Protein AF-A0A6V7V5C4-F1 (afdb_monomer_lite)

Foldseek 3Di:
DPPVVVVVVVVVCCVPPVVVVVVVQVVCVVVVHDDDDDDDPDDDDDFDQDQDFDFDPPPPPDGDGDRDGPGPPPPPPPPDDDD

Radius of gyration: 21.86 Å; chains: 1; bounding box: 50×56×48 Å

Sequence (83 aa):
MPAVVARLQDLESDVEFVAPCQSEVEAYALNGVPVFAYSFDYVPKGSVIEDDRRFYSMFGNAPVGLKRKDQHLNHTVLRHFTD

pLDDT: mean 73.65, std 20.16, range [32.81, 96.81]

InterPro domains:
  IPR029058 Alpha/Beta hydrolase fold [G3DSA:3.40.50.1820] (2-83)

Secondary structure (DSSP, 8-state):
--HHHHHHHHHHHIIIIIHHHHHHHHHHHHTT---------PPP-S----------GGGTTS---------------------

Structure (mmCIF, N/CA/C/O backbone):
data_AF-A0A6V7V5C4-F1
#
_entry.id   AF-A0A6V7V5C4-F1
#
loop_
_atom_site.group_PDB
_atom_site.id
_atom_site.type_symbol
_atom_site.label_atom_id
_atom_site.label_alt_id
_atom_site.label_comp_id
_atom_site.label_asym_id
_atom_site.label_entity_id
_atom_site.label_seq_id
_atom_site.pdbx_PDB_ins_code
_atom_site.Cartn_x
_atom_site.Cartn_y
_atom_site.Cartn_z
_atom_site.occupancy
_atom_site.B_iso_or_equiv
_atom_site.auth_seq_id
_atom_site.auth_comp_id
_atom_site.auth_asym_id
_atom_site.auth_atom_id
_atom_site.pdbx_PDB_model_num
ATOM 1 N N . MET A 1 1 ? 16.122 -6.147 -9.055 1.00 56.50 1 MET A N 1
ATOM 2 C CA . MET A 1 1 ? 16.595 -4.937 -8.350 1.00 56.50 1 MET A CA 1
ATOM 3 C C . MET A 1 1 ? 17.533 -5.347 -7.225 1.00 56.50 1 MET A C 1
ATOM 5 O O . MET A 1 1 ? 17.350 -6.442 -6.701 1.00 56.50 1 MET A O 1
ATOM 9 N N . PRO A 1 2 ? 18.534 -4.528 -6.863 1.00 72.12 2 PRO A N 1
ATOM 10 C CA . PRO A 1 2 ? 19.354 -4.768 -5.677 1.00 72.12 2 PRO A CA 1
ATOM 11 C C . PRO A 1 2 ? 18.449 -4.851 -4.441 1.00 72.12 2 PRO A C 1
ATOM 13 O O . PRO A 1 2 ? 17.536 -4.038 -4.311 1.00 72.12 2 PRO A O 1
ATOM 16 N N . ALA A 1 3 ? 18.691 -5.805 -3.538 1.00 79.12 3 ALA A N 1
ATOM 17 C CA . ALA A 1 3 ? 17.824 -6.047 -2.378 1.00 79.12 3 ALA A CA 1
ATOM 18 C C . ALA A 1 3 ? 17.605 -4.793 -1.510 1.00 79.12 3 ALA A C 1
ATOM 20 O O . ALA A 1 3 ? 16.515 -4.583 -0.993 1.00 79.12 3 ALA A O 1
ATOM 21 N N . VAL A 1 4 ? 18.618 -3.928 -1.406 1.00 86.69 4 VAL A N 1
ATOM 22 C CA . VAL A 1 4 ? 18.539 -2.665 -0.655 1.00 86.69 4 VAL A CA 1
ATOM 23 C C . VAL A 1 4 ? 17.539 -1.689 -1.279 1.00 86.69 4 VAL A C 1
ATOM 25 O O . VAL A 1 4 ? 16.775 -1.068 -0.555 1.00 86.69 4 VAL A O 1
ATOM 28 N N . VAL A 1 5 ? 17.498 -1.582 -2.611 1.00 86.25 5 VAL A N 1
ATOM 29 C CA . VAL A 1 5 ? 16.582 -0.662 -3.309 1.00 86.25 5 VAL A CA 1
ATOM 30 C C . VAL A 1 5 ? 15.133 -1.093 -3.111 1.00 86.25 5 VAL A C 1
ATOM 32 O O . VAL A 1 5 ? 14.293 -0.256 -2.816 1.00 86.25 5 VAL A O 1
ATOM 35 N N . ALA A 1 6 ? 14.859 -2.398 -3.195 1.00 85.00 6 ALA A N 1
ATOM 36 C CA . ALA A 1 6 ? 13.520 -2.926 -2.940 1.00 85.00 6 ALA A CA 1
ATOM 37 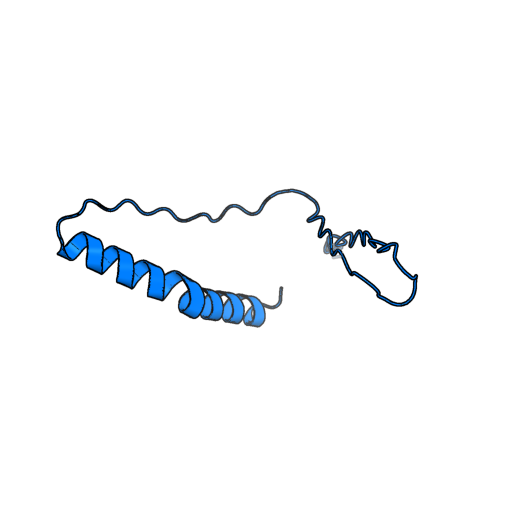C C . ALA A 1 6 ? 13.058 -2.616 -1.507 1.00 85.00 6 ALA A C 1
ATOM 39 O O . ALA A 1 6 ? 11.948 -2.149 -1.311 1.00 85.00 6 ALA A O 1
ATOM 40 N N . ARG A 1 7 ? 13.938 -2.775 -0.509 1.00 88.50 7 ARG A N 1
ATOM 41 C CA . ARG A 1 7 ? 13.611 -2.441 0.888 1.00 88.50 7 ARG A CA 1
ATOM 42 C C . ARG A 1 7 ? 13.388 -0.955 1.135 1.00 88.50 7 ARG A C 1
ATOM 44 O O . ARG A 1 7 ? 12.584 -0.609 1.991 1.00 88.50 7 ARG A O 1
ATOM 51 N N . LEU A 1 8 ? 14.101 -0.089 0.420 1.00 92.94 8 LEU A N 1
ATOM 52 C CA . LEU A 1 8 ? 13.862 1.350 0.493 1.00 92.94 8 LEU A CA 1
ATOM 53 C C . LEU A 1 8 ? 12.514 1.719 -0.129 1.00 92.94 8 LEU A C 1
ATOM 55 O O . LEU A 1 8 ? 11.805 2.525 0.455 1.00 92.94 8 LEU A O 1
ATOM 59 N N . GLN A 1 9 ? 12.147 1.092 -1.249 1.00 89.94 9 GLN A N 1
ATOM 60 C CA . GLN A 1 9 ? 10.833 1.278 -1.871 1.00 89.94 9 GLN A CA 1
ATOM 61 C C . GLN A 1 9 ? 9.699 0.748 -0.987 1.00 89.94 9 GLN A C 1
ATOM 63 O O . GLN A 1 9 ? 8.683 1.421 -0.863 1.00 89.94 9 GLN A O 1
ATOM 68 N N . ASP A 1 10 ? 9.883 -0.404 -0.328 1.00 89.81 10 ASP A N 1
ATOM 69 C CA . ASP A 1 10 ? 8.929 -0.917 0.665 1.00 89.81 10 ASP A CA 1
ATOM 70 C C . ASP A 1 10 ? 8.709 0.135 1.770 1.00 89.81 10 ASP A C 1
ATOM 72 O O . ASP A 1 10 ? 7.580 0.530 2.045 1.00 89.81 10 ASP A O 1
ATOM 76 N N . LEU A 1 11 ? 9.799 0.658 2.345 1.00 92.81 11 LEU A N 1
ATOM 77 C CA . LEU A 1 11 ? 9.746 1.647 3.425 1.00 92.81 11 LEU A CA 1
ATOM 78 C C . LEU A 1 11 ? 9.113 2.975 2.987 1.00 92.81 11 LEU A C 1
ATOM 80 O O . LEU A 1 11 ? 8.333 3.557 3.735 1.00 92.81 11 LEU A O 1
ATOM 84 N N . GLU A 1 12 ? 9.443 3.459 1.791 1.00 93.56 12 GLU A N 1
ATOM 85 C CA . GLU A 1 12 ? 8.818 4.644 1.196 1.00 93.56 12 GLU A CA 1
ATOM 86 C C . GLU A 1 12 ? 7.310 4.423 1.026 1.00 93.56 12 GLU A C 1
ATOM 88 O O . GLU A 1 12 ? 6.508 5.243 1.472 1.00 93.56 12 GLU A O 1
ATOM 93 N N . SER A 1 13 ? 6.914 3.263 0.493 1.00 91.56 13 SER A N 1
ATOM 94 C CA . SER A 1 13 ? 5.504 2.923 0.295 1.00 91.56 13 SER A CA 1
ATOM 95 C C . SER A 1 13 ? 4.722 2.797 1.607 1.00 91.56 13 SER A C 1
ATOM 97 O O . SER A 1 13 ? 3.561 3.214 1.679 1.00 91.56 13 SER A O 1
ATOM 99 N N . ASP A 1 14 ? 5.361 2.294 2.667 1.00 95.06 14 ASP A N 1
ATOM 100 C CA . ASP A 1 14 ? 4.759 2.189 3.993 1.00 95.06 14 ASP A CA 1
ATOM 101 C C . ASP A 1 14 ? 4.444 3.571 4.579 1.00 95.06 14 ASP A C 1
ATOM 103 O O . ASP A 1 14 ? 3.369 3.783 5.146 1.00 95.06 14 ASP A O 1
ATOM 107 N N . VAL A 1 15 ? 5.371 4.520 4.418 1.00 94.69 15 VAL A N 1
ATOM 108 C CA . VAL A 1 15 ? 5.230 5.893 4.919 1.00 94.69 15 VAL A CA 1
ATOM 109 C C . VAL A 1 15 ? 4.196 6.674 4.113 1.00 94.69 15 VAL A C 1
ATOM 111 O O . VAL A 1 15 ? 3.365 7.369 4.698 1.00 94.69 15 VAL A O 1
ATOM 114 N N . GLU A 1 16 ? 4.239 6.575 2.785 1.00 94.25 16 GLU A N 1
ATOM 115 C CA . GLU A 1 16 ? 3.403 7.398 1.909 1.00 94.25 16 GLU A CA 1
ATOM 116 C C . GLU A 1 16 ? 1.970 6.877 1.766 1.00 94.25 16 GLU A C 1
ATOM 118 O O . GLU A 1 16 ? 1.046 7.678 1.617 1.00 94.25 16 GLU A O 1
ATOM 123 N N . PHE A 1 17 ? 1.761 5.558 1.833 1.00 91.81 17 PHE A N 1
ATOM 124 C CA . PHE A 1 17 ? 0.464 4.956 1.512 1.00 91.81 17 PHE A CA 1
ATOM 125 C C . PHE A 1 17 ? -0.105 4.092 2.636 1.00 91.81 17 PHE A C 1
ATOM 127 O O . PHE A 1 17 ? -1.263 4.277 3.016 1.00 91.81 17 PHE A O 1
ATOM 134 N N . VAL A 1 18 ? 0.676 3.155 3.183 1.00 92.75 18 VAL A N 1
ATOM 135 C CA . VAL A 1 18 ? 0.135 2.137 4.104 1.00 92.75 18 VAL A CA 1
ATOM 136 C C . VAL A 1 18 ? -0.260 2.747 5.447 1.00 92.75 18 VAL A C 1
ATOM 138 O O . VAL A 1 18 ? -1.384 2.537 5.903 1.00 92.75 18 VAL A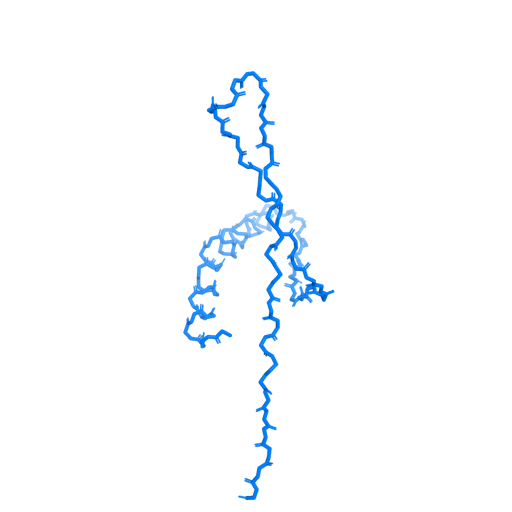 O 1
ATOM 141 N N . ALA A 1 19 ? 0.623 3.531 6.071 1.00 94.25 19 ALA A N 1
ATOM 142 C CA . ALA A 1 19 ? 0.356 4.116 7.382 1.00 94.25 19 ALA A CA 1
ATOM 143 C C . ALA A 1 19 ? -0.829 5.110 7.379 1.00 94.25 19 ALA A C 1
ATOM 145 O O . ALA A 1 19 ? -1.694 4.987 8.253 1.00 94.25 19 ALA A O 1
ATOM 146 N N . PRO A 1 20 ? -0.955 6.041 6.407 1.00 95.75 20 PRO A N 1
ATOM 147 C CA . PRO A 1 20 ? -2.134 6.903 6.310 1.00 95.75 20 PRO A CA 1
ATOM 148 C C . PRO A 1 20 ? -3.434 6.123 6.075 1.00 95.75 20 PRO A C 1
ATOM 150 O O . PRO A 1 20 ? -4.431 6.388 6.744 1.00 95.75 20 PRO A O 1
ATOM 153 N N . CYS A 1 21 ? -3.414 5.128 5.179 1.00 94.56 21 CYS A N 1
ATOM 154 C CA . CYS A 1 21 ? -4.578 4.286 4.896 1.00 94.56 21 CYS A CA 1
ATOM 155 C C . CYS A 1 21 ? -5.047 3.541 6.155 1.00 94.56 21 CYS A C 1
ATOM 157 O O . CYS A 1 21 ? -6.232 3.559 6.488 1.00 94.56 21 CYS A O 1
ATOM 159 N N . GLN A 1 22 ? -4.110 2.956 6.905 1.00 94.88 22 GLN A N 1
ATOM 160 C CA . GLN A 1 22 ? -4.404 2.264 8.158 1.00 94.88 22 GLN A CA 1
ATOM 161 C C . GLN A 1 22 ? -5.037 3.204 9.194 1.00 94.88 22 GLN A C 1
ATOM 163 O O . GLN A 1 22 ? -6.038 2.849 9.815 1.00 94.88 22 GLN A O 1
ATOM 168 N N . SER A 1 23 ? -4.506 4.423 9.337 1.00 95.00 23 SER A N 1
ATOM 169 C CA . SER A 1 23 ? -5.070 5.420 10.253 1.00 95.00 23 SER A CA 1
ATOM 170 C C . SER A 1 23 ? -6.507 5.806 9.886 1.00 95.00 23 SER A C 1
ATOM 172 O O . SER A 1 23 ? -7.323 6.043 10.778 1.00 95.00 23 SER A O 1
ATOM 174 N N . GLU A 1 24 ? -6.833 5.873 8.595 1.00 94.88 24 GLU A N 1
ATOM 175 C CA . GLU A 1 24 ? -8.181 6.200 8.127 1.00 94.88 24 GLU A CA 1
ATOM 176 C C . GLU A 1 24 ? -9.160 5.037 8.358 1.00 94.88 24 GLU A C 1
ATOM 178 O O . GLU A 1 24 ? -10.263 5.234 8.872 1.00 94.88 24 GLU A O 1
ATOM 183 N N . VAL A 1 25 ? -8.730 3.807 8.059 1.00 95.31 25 VAL A N 1
ATOM 184 C CA . VAL A 1 25 ? -9.482 2.572 8.339 1.00 95.31 25 VAL A CA 1
ATOM 185 C C . VAL A 1 25 ? -9.843 2.476 9.821 1.00 95.31 25 VAL A C 1
ATOM 187 O O . VAL A 1 25 ? -10.993 2.188 10.161 1.00 95.31 25 VAL A O 1
ATOM 190 N N . GLU A 1 26 ? -8.888 2.756 10.705 1.00 96.12 26 GLU A N 1
ATOM 191 C CA . GLU A 1 26 ? -9.110 2.764 12.151 1.00 96.12 26 GLU A CA 1
ATOM 192 C C . GLU A 1 26 ? -10.130 3.824 12.570 1.00 96.12 26 GLU A C 1
ATOM 194 O O . GLU A 1 26 ? -11.021 3.535 13.370 1.00 96.12 26 GLU A O 1
ATOM 199 N N . ALA A 1 27 ? -10.066 5.027 11.994 1.00 96.81 27 ALA A N 1
ATOM 200 C CA . ALA A 1 27 ? -11.034 6.082 12.273 1.00 96.81 27 ALA A CA 1
ATOM 201 C C . ALA A 1 27 ? -12.462 5.680 11.862 1.00 96.81 27 ALA A C 1
ATOM 203 O O . ALA A 1 27 ? -13.413 5.915 12.612 1.00 96.81 27 ALA A O 1
ATOM 204 N N . TYR A 1 28 ? -12.638 5.039 10.704 1.00 96.31 28 TYR A N 1
ATOM 205 C CA . TYR A 1 28 ? -13.951 4.542 10.281 1.00 96.31 28 TYR A CA 1
ATOM 206 C C . TYR A 1 28 ? -14.458 3.410 11.178 1.00 96.31 28 TYR A C 1
ATOM 208 O O . TYR A 1 28 ? -15.623 3.430 11.585 1.00 96.31 28 TYR A O 1
ATOM 216 N N . ALA A 1 29 ? -13.582 2.474 11.549 1.00 94.06 29 ALA A N 1
ATOM 217 C CA . ALA A 1 29 ? -13.924 1.378 12.449 1.00 94.06 29 ALA A CA 1
ATOM 218 C C . ALA A 1 29 ? -14.350 1.886 13.839 1.00 94.06 29 ALA A C 1
ATOM 220 O O . ALA A 1 29 ? -15.348 1.418 14.389 1.00 94.06 29 ALA A O 1
ATOM 221 N N . LEU A 1 30 ? -13.651 2.892 14.381 1.00 96.25 30 LEU A N 1
ATOM 222 C CA . LEU A 1 30 ? -13.991 3.538 15.655 1.00 96.25 30 LEU A CA 1
ATOM 223 C C . LEU A 1 30 ? -15.363 4.223 15.627 1.00 96.25 30 LEU A C 1
ATOM 225 O O . LEU A 1 30 ? -16.063 4.244 16.637 1.00 96.25 30 LEU A O 1
ATOM 229 N N . ASN A 1 31 ? -15.773 4.734 14.467 1.00 96.00 31 ASN A N 1
ATOM 230 C CA . ASN A 1 31 ? -17.079 5.363 14.268 1.00 96.00 31 ASN A CA 1
ATOM 231 C C . ASN A 1 31 ? -18.202 4.356 13.958 1.00 96.00 31 ASN A C 1
ATOM 233 O O . ASN A 1 31 ? -19.317 4.759 13.623 1.00 96.00 31 ASN A O 1
ATOM 237 N N . GLY A 1 32 ? -17.931 3.049 14.055 1.00 95.50 32 GLY A N 1
ATOM 238 C CA . GLY A 1 32 ? -18.913 1.996 13.800 1.00 95.50 32 GLY A CA 1
ATOM 239 C C . GLY A 1 32 ? -19.285 1.839 12.323 1.00 95.50 32 GLY A C 1
ATOM 240 O O . GLY A 1 32 ? -20.306 1.223 12.013 1.00 95.50 32 GLY A O 1
ATOM 241 N N . VAL A 1 33 ? -18.481 2.389 11.410 1.00 96.25 33 VAL A N 1
ATOM 242 C CA . VAL A 1 33 ? -18.663 2.218 9.967 1.00 96.25 33 VAL A CA 1
ATOM 243 C C . VAL A 1 33 ? -18.005 0.898 9.552 1.00 96.25 33 VAL A C 1
ATOM 245 O O . VAL A 1 33 ? -16.840 0.674 9.883 1.00 96.25 33 VAL A O 1
ATOM 248 N N . PRO A 1 34 ? -18.705 0.001 8.837 1.00 94.38 34 PRO A N 1
ATOM 249 C CA . PRO A 1 34 ? -18.099 -1.232 8.350 1.00 94.38 34 PRO A CA 1
ATOM 250 C C . PRO A 1 34 ? -17.043 -0.924 7.281 1.00 94.38 34 PRO A C 1
ATOM 252 O O . PRO A 1 34 ? -17.334 -0.248 6.294 1.00 94.38 34 PRO A O 1
ATOM 255 N N . VAL A 1 35 ? -15.829 -1.448 7.465 1.00 93.81 35 VAL A N 1
ATOM 256 C CA . VAL A 1 35 ? -14.690 -1.235 6.559 1.00 93.81 35 VAL A CA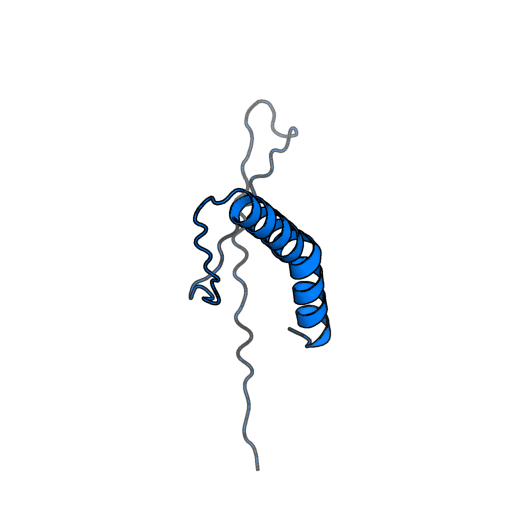 1
ATOM 257 C C . VAL A 1 35 ? -14.291 -2.543 5.882 1.00 93.81 35 VAL A C 1
ATOM 259 O O . VAL A 1 35 ? -14.254 -3.596 6.518 1.00 93.81 35 VAL A O 1
ATOM 262 N N . PHE A 1 36 ? -13.956 -2.467 4.593 1.00 93.88 36 PHE A N 1
ATOM 263 C CA . PHE A 1 36 ? -13.425 -3.576 3.803 1.00 93.88 36 PHE A CA 1
ATOM 264 C C . PHE A 1 36 ? -12.103 -3.140 3.175 1.00 93.88 36 PHE A C 1
ATOM 266 O O . PHE A 1 36 ? -12.058 -2.125 2.484 1.00 93.88 36 PHE A O 1
ATOM 273 N N . ALA A 1 37 ? -11.042 -3.907 3.406 1.00 91.19 37 ALA A N 1
ATOM 274 C CA . ALA A 1 37 ? -9.712 -3.632 2.878 1.00 91.19 37 ALA A CA 1
ATOM 275 C C . ALA A 1 37 ? -9.242 -4.786 1.985 1.00 91.19 37 ALA A C 1
ATOM 277 O O . ALA A 1 37 ? -9.590 -5.947 2.212 1.00 91.19 37 ALA A O 1
ATOM 278 N N . TYR A 1 38 ? -8.438 -4.460 0.978 1.00 92.38 38 TYR A N 1
ATOM 279 C CA . TYR A 1 38 ? -7.764 -5.420 0.112 1.00 92.38 38 TYR A CA 1
ATOM 280 C C . TYR A 1 38 ? -6.334 -4.948 -0.152 1.00 92.38 38 TYR A C 1
ATOM 282 O O . TYR A 1 38 ? -6.038 -3.755 -0.095 1.00 92.38 38 TYR A O 1
ATOM 290 N N . SER A 1 39 ? -5.456 -5.887 -0.481 1.00 89.06 39 SER A N 1
ATOM 291 C CA . SER A 1 39 ? -4.118 -5.613 -0.991 1.00 89.06 39 SER A CA 1
ATOM 292 C C . SER A 1 39 ? -3.932 -6.336 -2.321 1.00 89.06 39 SER A C 1
ATOM 294 O O . SER A 1 39 ? -4.526 -7.389 -2.561 1.00 89.06 39 SER A O 1
ATOM 296 N N . PHE A 1 40 ? -3.132 -5.746 -3.205 1.00 89.06 40 PHE A N 1
ATOM 297 C CA . PHE A 1 40 ? -2.782 -6.342 -4.488 1.00 89.06 40 PHE A CA 1
ATOM 298 C C . PHE A 1 40 ? -1.276 -6.572 -4.545 1.00 89.06 40 PHE A C 1
ATOM 300 O O . PHE A 1 40 ? -0.497 -5.652 -4.319 1.00 89.06 40 PHE A O 1
ATOM 307 N N . ASP A 1 41 ? -0.882 -7.791 -4.891 1.00 86.88 41 ASP A N 1
ATOM 308 C CA . ASP A 1 41 ? 0.503 -8.223 -5.104 1.00 86.88 41 ASP A CA 1
ATOM 309 C C . ASP A 1 41 ? 0.783 -8.580 -6.578 1.00 86.88 41 ASP A C 1
ATOM 311 O O . ASP A 1 41 ? 1.883 -8.997 -6.949 1.00 86.88 41 ASP A O 1
ATOM 315 N N . TYR A 1 42 ? -0.217 -8.414 -7.447 1.00 86.94 42 TYR A N 1
ATOM 316 C CA . TYR A 1 42 ? -0.119 -8.786 -8.848 1.00 86.94 42 TYR A CA 1
ATOM 317 C C . TYR A 1 42 ? 0.757 -7.816 -9.644 1.00 86.94 42 TYR A C 1
ATOM 319 O O . TYR A 1 42 ? 0.449 -6.633 -9.785 1.00 86.94 42 TYR A O 1
ATOM 327 N N . VAL A 1 43 ? 1.802 -8.360 -10.268 1.00 82.50 43 VAL A N 1
ATOM 328 C CA . VAL A 1 43 ? 2.634 -7.637 -11.234 1.00 82.50 43 VAL A CA 1
ATOM 329 C C . VAL A 1 43 ? 2.135 -7.933 -12.656 1.00 82.50 43 VAL A C 1
ATOM 331 O O . VAL A 1 43 ? 2.161 -9.097 -13.080 1.00 82.50 43 VAL A O 1
ATOM 334 N N . PRO A 1 44 ? 1.690 -6.918 -13.422 1.00 82.38 44 PRO A N 1
ATOM 335 C CA . PRO A 1 44 ? 1.161 -7.120 -14.764 1.00 82.38 44 PRO A CA 1
ATOM 336 C C . PRO A 1 44 ? 2.219 -7.678 -15.716 1.00 82.38 44 PRO A C 1
ATOM 338 O O . PRO A 1 44 ? 3.351 -7.201 -15.789 1.00 82.38 44 PRO A O 1
ATOM 341 N N . LYS A 1 45 ? 1.828 -8.694 -16.493 1.00 77.62 45 LYS A N 1
ATOM 342 C CA . LYS A 1 45 ? 2.668 -9.272 -17.549 1.00 77.62 45 LYS A CA 1
ATOM 343 C C . LYS A 1 45 ? 2.465 -8.483 -18.843 1.00 77.62 45 LYS A C 1
ATOM 345 O O . LYS A 1 45 ? 1.491 -8.699 -19.555 1.00 77.62 45 LYS A O 1
ATOM 350 N N . GLY A 1 46 ? 3.386 -7.574 -19.145 1.00 72.38 46 GLY A N 1
ATOM 351 C CA . GLY A 1 46 ? 3.374 -6.766 -20.365 1.00 72.38 46 GLY A CA 1
ATOM 352 C C . GLY A 1 46 ? 4.472 -5.705 -20.343 1.00 72.38 46 GLY A C 1
ATOM 353 O O . GLY A 1 46 ? 5.040 -5.423 -19.291 1.00 72.38 46 GLY A O 1
ATOM 354 N N . SER A 1 47 ? 4.797 -5.124 -21.499 1.00 69.19 47 SER A N 1
ATOM 355 C CA . SER A 1 47 ? 5.670 -3.947 -21.532 1.00 69.19 47 SER A CA 1
ATOM 356 C C . SER A 1 47 ? 4.911 -2.752 -20.965 1.00 69.19 47 SER A C 1
ATOM 358 O O . SER A 1 47 ? 3.843 -2.417 -21.482 1.00 69.19 47 SER A O 1
ATOM 360 N N . VAL A 1 48 ? 5.463 -2.099 -19.944 1.00 64.62 48 VAL A N 1
ATOM 361 C CA . VAL A 1 48 ? 4.977 -0.789 -19.498 1.00 64.62 48 VAL A CA 1
ATOM 362 C C . VAL A 1 48 ? 5.231 0.196 -20.639 1.00 64.62 48 VAL A C 1
ATOM 364 O O . VAL A 1 48 ? 6.365 0.340 -21.089 1.00 64.62 48 VAL A O 1
ATOM 367 N N . ILE A 1 49 ? 4.169 0.803 -21.169 1.00 65.38 49 ILE A N 1
ATOM 368 C CA . ILE A 1 49 ? 4.266 1.849 -22.191 1.00 65.38 49 ILE A CA 1
ATOM 369 C C . ILE A 1 49 ? 3.981 3.164 -21.476 1.00 65.38 49 ILE A C 1
ATOM 371 O O . ILE A 1 49 ? 2.826 3.482 -21.204 1.00 65.38 49 ILE A O 1
ATOM 375 N N . GLU A 1 50 ? 5.032 3.907 -21.148 1.00 61.03 50 GLU A N 1
ATOM 376 C CA . GLU A 1 50 ? 4.895 5.270 -20.639 1.00 61.03 50 GLU A CA 1
ATOM 377 C C . GLU A 1 50 ? 4.716 6.238 -21.818 1.00 61.03 50 GLU A C 1
ATOM 379 O O . GLU A 1 50 ? 5.576 6.342 -22.688 1.00 61.03 50 GLU A O 1
ATOM 384 N N . ASP A 1 51 ? 3.585 6.945 -21.871 1.00 58.88 51 ASP A N 1
ATOM 385 C CA . ASP A 1 51 ? 3.329 8.008 -22.853 1.00 58.88 51 ASP A CA 1
ATOM 386 C C . ASP A 1 51 ? 3.637 9.379 -22.201 1.00 58.88 51 ASP A C 1
ATOM 388 O O . ASP A 1 51 ? 2.736 10.059 -21.707 1.00 58.88 51 ASP A O 1
ATOM 392 N N . ASP A 1 52 ? 4.906 9.809 -22.188 1.00 56.66 52 ASP A N 1
ATOM 393 C CA . ASP A 1 52 ? 5.294 11.156 -21.715 1.00 56.66 52 ASP A CA 1
ATOM 394 C C . ASP A 1 52 ? 4.954 12.221 -22.775 1.00 56.66 52 ASP A C 1
ATOM 396 O O . ASP A 1 52 ? 5.561 12.261 -23.846 1.00 56.66 52 ASP A O 1
ATOM 400 N N . ARG A 1 53 ? 3.981 13.102 -22.496 1.00 60.59 53 ARG A N 1
ATOM 401 C CA . ARG A 1 53 ? 3.596 14.208 -23.392 1.00 60.59 53 ARG A CA 1
ATOM 402 C C . ARG A 1 53 ? 4.273 15.502 -22.958 1.00 60.59 53 ARG A C 1
ATOM 404 O O . ARG A 1 53 ? 3.766 16.224 -22.102 1.00 60.59 53 ARG A O 1
ATOM 411 N N . ARG A 1 54 ? 5.376 15.851 -23.618 1.00 61.47 54 ARG A N 1
ATOM 412 C CA . ARG A 1 54 ? 6.045 17.144 -23.412 1.00 61.47 54 ARG A CA 1
ATOM 413 C C . ARG A 1 54 ? 5.539 18.202 -24.381 1.00 61.47 54 ARG A C 1
ATOM 415 O O . ARG A 1 54 ? 5.524 17.986 -25.589 1.00 61.47 54 ARG A O 1
ATOM 422 N N . PHE A 1 55 ? 5.173 19.359 -23.841 1.00 59.28 55 PHE A N 1
ATOM 423 C CA . PHE A 1 55 ? 4.731 20.524 -24.600 1.00 59.28 55 PHE A CA 1
ATOM 424 C C . PHE A 1 55 ? 5.888 21.524 -24.708 1.00 59.28 55 PHE A C 1
ATOM 426 O O . PHE A 1 55 ? 6.287 22.119 -23.710 1.00 59.28 55 PHE A O 1
ATOM 433 N N . TYR A 1 56 ? 6.441 21.707 -25.910 1.00 62.44 56 TYR A N 1
ATOM 434 C CA . TYR A 1 56 ? 7.514 22.675 -26.159 1.00 62.44 56 TYR A CA 1
ATOM 435 C C . TYR A 1 56 ? 6.962 23.927 -26.843 1.00 62.44 56 TYR A C 1
ATOM 437 O O . TYR A 1 56 ? 6.381 23.841 -27.922 1.00 62.44 56 TYR A O 1
ATOM 445 N N . SER A 1 57 ? 7.196 25.098 -26.246 1.00 62.84 57 SER A N 1
ATOM 446 C CA . SER A 1 57 ? 6.764 26.402 -26.778 1.00 62.84 57 SER A CA 1
ATOM 447 C C . SER A 1 57 ? 7.571 26.885 -27.993 1.00 62.84 57 SER A C 1
ATOM 449 O O . SER A 1 57 ? 7.236 27.904 -28.590 1.00 62.84 57 SER A O 1
ATOM 451 N N . MET A 1 58 ? 8.627 26.162 -28.385 1.00 62.56 58 MET A N 1
ATOM 452 C CA . MET A 1 58 ? 9.544 26.571 -29.458 1.00 62.56 58 MET A CA 1
ATOM 453 C C . MET A 1 58 ? 8.978 26.402 -30.884 1.00 62.56 58 MET A C 1
ATOM 455 O O . MET A 1 58 ? 9.596 26.886 -31.826 1.00 62.56 58 MET A O 1
ATOM 459 N N . PHE A 1 59 ? 7.817 25.754 -31.064 1.00 59.81 59 PHE A N 1
ATOM 460 C CA . PHE A 1 59 ? 7.218 25.463 -32.383 1.00 59.81 59 PHE A CA 1
ATOM 461 C C . PHE A 1 59 ? 5.966 26.306 -32.720 1.00 59.81 59 PHE A C 1
ATOM 463 O O . PHE A 1 59 ? 5.190 25.949 -33.606 1.00 59.81 59 PHE A O 1
ATOM 470 N N . GLY A 1 60 ? 5.763 27.448 -32.054 1.00 61.28 60 GLY A N 1
ATOM 471 C CA . GLY A 1 60 ? 4.584 28.301 -32.265 1.00 61.28 60 GLY A CA 1
ATOM 472 C C . GLY A 1 60 ? 3.291 27.695 -31.694 1.00 61.28 60 GLY A C 1
ATOM 473 O O . GLY A 1 60 ? 3.338 26.849 -30.807 1.00 61.28 60 GLY A O 1
ATOM 474 N N . ASN A 1 61 ? 2.122 28.123 -32.193 1.00 58.66 61 ASN A N 1
ATOM 475 C CA . ASN A 1 61 ? 0.786 27.741 -31.684 1.00 58.66 61 ASN A CA 1
ATOM 476 C C . ASN A 1 61 ? 0.415 26.244 -31.825 1.00 58.66 61 ASN A C 1
ATOM 478 O O . ASN A 1 61 ? -0.712 25.867 -31.504 1.00 58.66 61 ASN A O 1
ATOM 482 N N . ALA A 1 62 ? 1.318 25.388 -32.308 1.00 57.53 62 ALA A N 1
ATOM 483 C CA . ALA A 1 62 ? 1.078 23.959 -32.477 1.00 57.53 62 ALA A CA 1
ATOM 484 C C . ALA A 1 62 ? 1.949 23.151 -31.493 1.00 57.53 62 ALA A C 1
ATOM 486 O O . ALA A 1 62 ? 3.155 23.014 -31.713 1.00 57.53 62 ALA A O 1
ATOM 487 N N . PRO A 1 63 ? 1.379 22.600 -30.406 1.00 56.81 63 PRO A N 1
ATOM 488 C CA . PRO A 1 63 ? 2.128 21.739 -29.500 1.00 56.81 63 PRO A CA 1
ATOM 489 C C . PRO A 1 63 ? 2.509 20.420 -30.186 1.00 56.81 63 PRO A C 1
ATOM 491 O O . PRO A 1 63 ? 1.645 19.674 -30.646 1.00 56.81 63 PRO A O 1
ATOM 494 N N . VAL A 1 64 ? 3.806 20.107 -30.222 1.00 59.12 64 VAL A N 1
ATOM 495 C CA . VAL A 1 64 ? 4.316 18.824 -30.732 1.00 59.12 64 VAL A CA 1
ATOM 496 C C . VAL A 1 64 ? 4.427 17.836 -29.571 1.00 59.12 64 VAL A C 1
ATOM 498 O O . VAL A 1 64 ? 5.294 17.986 -28.715 1.00 59.12 64 VAL A O 1
ATOM 501 N N . GLY A 1 65 ? 3.553 16.827 -29.534 1.00 58.41 65 GLY A N 1
ATOM 502 C CA . GLY A 1 65 ? 3.618 15.744 -28.551 1.00 58.41 65 GLY A CA 1
ATOM 503 C C . GLY A 1 65 ? 4.616 14.666 -28.973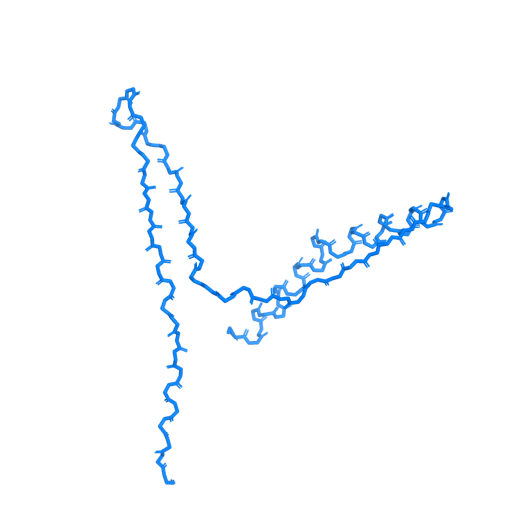 1.00 58.41 65 GLY A C 1
ATOM 504 O O . GLY A 1 65 ? 4.407 13.986 -29.977 1.00 58.41 65 GLY A O 1
ATOM 505 N N . LEU A 1 66 ? 5.692 14.489 -28.208 1.00 57.47 66 LEU A N 1
ATOM 506 C CA . LEU A 1 66 ? 6.596 13.347 -28.364 1.00 57.47 66 LEU A CA 1
ATOM 507 C C . LEU A 1 66 ? 5.956 12.099 -27.743 1.00 57.47 66 LEU A C 1
ATOM 509 O O . LEU A 1 66 ? 5.363 12.180 -26.677 1.00 57.47 66 LEU A O 1
ATOM 513 N N . LYS A 1 67 ? 6.070 10.947 -28.411 1.00 57.72 67 LYS A N 1
ATOM 514 C CA . LYS A 1 67 ? 5.767 9.632 -27.829 1.00 57.72 67 LYS A CA 1
ATOM 515 C C . LYS A 1 67 ? 7.069 8.867 -27.708 1.00 57.72 67 LYS A C 1
ATOM 517 O O . LYS A 1 67 ? 7.609 8.411 -28.717 1.00 57.72 67 LYS A O 1
ATOM 522 N N . ARG A 1 68 ? 7.598 8.751 -26.495 1.00 57.06 68 ARG A N 1
ATOM 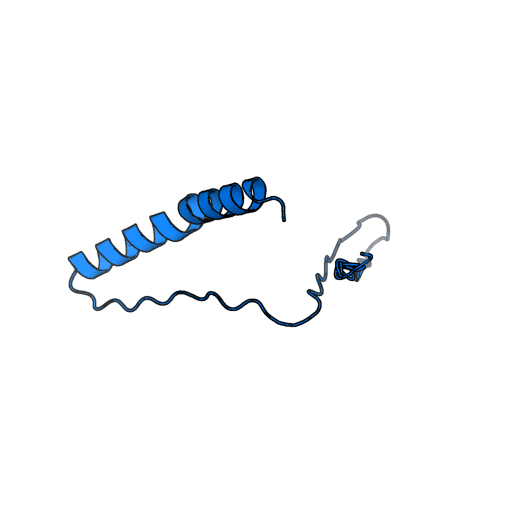523 C CA . ARG A 1 68 ? 8.805 7.969 -26.241 1.00 57.06 68 ARG A CA 1
ATOM 524 C C . ARG A 1 68 ? 8.393 6.555 -25.842 1.00 57.06 68 ARG A C 1
ATOM 526 O O . ARG A 1 68 ? 7.829 6.357 -24.782 1.00 57.06 68 ARG A O 1
ATOM 533 N N . LYS A 1 69 ? 8.652 5.571 -26.706 1.00 56.44 69 LYS A N 1
ATOM 534 C CA . LYS A 1 69 ? 8.478 4.155 -26.359 1.00 56.44 69 LYS A CA 1
ATOM 535 C C . LYS A 1 69 ? 9.751 3.658 -25.686 1.00 56.44 69 LYS A C 1
ATOM 537 O O . LYS A 1 69 ? 10.648 3.177 -26.376 1.00 56.44 69 LYS A O 1
ATOM 542 N N . ASP A 1 70 ? 9.834 3.770 -24.368 1.00 51.78 70 ASP A N 1
ATOM 543 C CA . ASP A 1 70 ? 10.903 3.105 -23.627 1.00 51.78 70 ASP A CA 1
ATOM 544 C C . ASP A 1 70 ? 10.541 1.617 -23.484 1.00 51.78 70 ASP A C 1
ATOM 546 O O . ASP A 1 70 ? 9.738 1.201 -22.654 1.00 51.78 70 ASP A O 1
ATOM 550 N N . GLN A 1 71 ? 11.092 0.789 -24.376 1.00 50.50 71 GLN A N 1
ATOM 551 C CA . GLN A 1 71 ? 11.003 -0.663 -24.254 1.00 50.50 71 GLN A CA 1
ATOM 552 C C . GLN A 1 71 ? 12.015 -1.098 -23.190 1.00 50.50 71 GLN A C 1
ATOM 554 O O . GLN A 1 71 ? 13.206 -1.217 -23.475 1.00 50.50 71 GLN A O 1
ATOM 559 N N . HIS A 1 72 ? 11.557 -1.324 -21.958 1.00 51.31 72 HIS A N 1
ATOM 560 C CA . HIS A 1 72 ? 12.388 -1.966 -20.942 1.00 51.31 72 HIS A CA 1
ATOM 561 C C . HIS A 1 72 ? 12.803 -3.361 -21.439 1.00 51.31 72 HIS A C 1
ATOM 563 O O . HIS A 1 72 ? 11.994 -4.287 -21.500 1.00 51.31 72 HIS A O 1
ATOM 569 N N . LEU A 1 73 ? 14.070 -3.501 -21.841 1.00 41.06 73 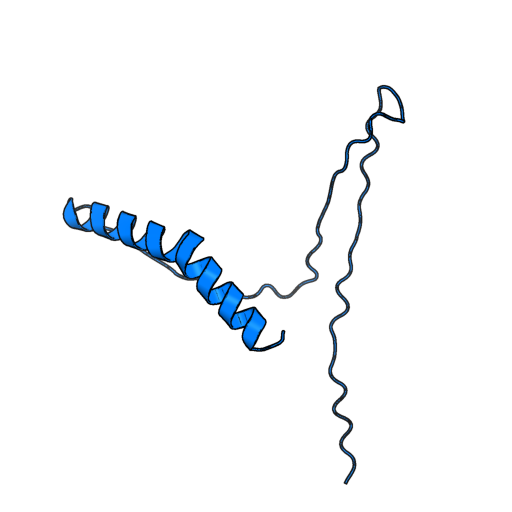LEU A N 1
ATOM 570 C CA . LEU A 1 73 ? 14.689 -4.784 -22.162 1.00 41.06 73 LEU A CA 1
ATOM 571 C C . LEU A 1 73 ? 14.670 -5.659 -20.906 1.00 41.06 73 LEU A C 1
ATOM 573 O O . LEU A 1 73 ? 15.307 -5.346 -19.900 1.00 41.06 73 LEU A O 1
ATOM 577 N N . ASN A 1 74 ? 13.939 -6.769 -20.973 1.00 44.25 74 ASN A N 1
ATOM 578 C CA . ASN A 1 74 ? 13.983 -7.805 -19.952 1.00 44.25 74 ASN A CA 1
ATOM 579 C C . ASN A 1 74 ? 15.422 -8.333 -19.860 1.00 44.25 74 ASN A C 1
ATOM 581 O O . ASN A 1 74 ? 15.907 -8.982 -20.785 1.00 44.25 74 ASN A O 1
ATOM 585 N N . HIS A 1 75 ? 16.109 -8.068 -18.747 1.00 39.44 75 HIS A N 1
ATOM 586 C CA . HIS A 1 75 ? 17.383 -8.710 -18.430 1.00 39.44 75 HIS A CA 1
ATOM 587 C C . HIS A 1 75 ? 17.126 -10.204 -18.168 1.00 39.44 75 HIS A C 1
ATOM 589 O O . HIS A 1 75 ? 16.892 -10.631 -17.038 1.00 39.44 75 HIS A O 1
ATOM 595 N N . THR A 1 76 ? 17.141 -11.023 -19.219 1.00 41.56 76 THR A N 1
ATOM 596 C CA . THR A 1 76 ? 17.251 -12.475 -19.077 1.00 41.56 76 THR A CA 1
ATOM 597 C C . THR A 1 76 ? 18.670 -12.772 -18.608 1.00 41.56 76 THR A C 1
ATOM 599 O O . THR A 1 76 ? 19.628 -12.657 -19.369 1.00 41.56 76 THR A O 1
ATOM 602 N N . VAL A 1 77 ? 18.827 -13.111 -17.328 1.00 42.88 77 VAL A N 1
ATOM 603 C CA . VAL A 1 77 ? 20.084 -13.651 -16.801 1.00 42.88 77 VAL A CA 1
ATOM 604 C C . VAL A 1 77 ? 20.334 -14.984 -17.508 1.00 42.88 77 VAL A C 1
ATOM 606 O O . VAL A 1 77 ? 19.718 -15.994 -17.170 1.00 42.88 77 VAL A O 1
ATOM 609 N N . LEU A 1 78 ? 21.220 -14.990 -18.506 1.00 39.66 78 LEU A N 1
ATOM 610 C CA . LEU A 1 78 ? 21.769 -16.213 -19.080 1.00 39.66 78 LEU A CA 1
ATOM 611 C C . LEU A 1 78 ? 22.656 -16.872 -18.017 1.00 39.66 78 LEU A C 1
ATOM 613 O O . LEU A 1 78 ? 23.842 -16.574 -17.901 1.00 39.66 78 LEU A O 1
ATOM 617 N N . ARG A 1 79 ? 22.070 -17.761 -17.209 1.00 37.09 79 ARG A N 1
ATOM 618 C CA . ARG A 1 79 ? 22.844 -18.751 -16.456 1.00 37.09 79 ARG A CA 1
ATOM 619 C C . ARG A 1 79 ? 23.358 -19.781 -17.456 1.00 37.09 79 ARG A C 1
ATOM 621 O O . ARG A 1 79 ? 22.677 -20.761 -17.743 1.00 37.09 79 ARG A O 1
ATOM 628 N N . HIS A 1 80 ? 24.543 -19.534 -18.004 1.00 32.81 80 HIS A N 1
ATOM 629 C CA . HIS A 1 80 ? 25.343 -20.606 -18.574 1.00 32.81 80 HIS A CA 1
ATOM 630 C C . HIS A 1 80 ? 25.802 -21.506 -17.426 1.00 32.81 80 HIS A C 1
ATOM 632 O O . HIS A 1 80 ? 26.573 -21.094 -16.563 1.00 32.81 80 HIS A O 1
ATOM 638 N N . PHE A 1 81 ? 25.255 -22.718 -17.406 1.00 40.84 81 PHE A N 1
ATOM 639 C CA . PHE A 1 81 ? 25.882 -23.864 -16.771 1.00 40.84 81 PHE A CA 1
ATOM 640 C C . PHE A 1 81 ? 27.155 -24.193 -17.553 1.00 40.84 81 PHE A C 1
ATOM 642 O O . PHE A 1 81 ? 27.071 -24.450 -18.754 1.00 40.84 81 PHE A O 1
ATOM 649 N N . THR A 1 82 ? 28.293 -24.206 -16.871 1.00 38.56 82 THR A N 1
ATOM 650 C CA . THR A 1 82 ? 29.475 -24.979 -17.265 1.00 38.56 82 THR A CA 1
ATOM 651 C C . THR A 1 82 ? 30.143 -25.481 -15.988 1.00 38.56 82 THR A C 1
ATOM 653 O O . THR A 1 82 ? 30.549 -24.652 -15.175 1.00 38.56 82 THR A O 1
ATOM 656 N N . ASP A 1 83 ? 30.140 -26.814 -15.878 1.00 38.28 83 ASP A N 1
ATOM 657 C CA . ASP A 1 83 ? 30.928 -27.775 -15.083 1.00 38.28 83 ASP A CA 1
ATOM 658 C C . ASP A 1 83 ? 31.284 -27.484 -13.615 1.00 38.28 83 ASP A C 1
ATOM 660 O O . ASP A 1 83 ? 32.121 -26.598 -13.332 1.00 38.28 83 ASP A O 1
#

Organism: Meloidogyne enterolobii (NCBI:txid390850)